Protein AF-A0A7C2ZPX0-F1 (afdb_monomer)

Solvent-accessible surface area (backbone atoms only — not comparable to full-atom values): 6418 Å² total; per-residue (Å²): 130,79,95,67,87,78,60,68,66,60,54,50,52,51,49,52,63,62,54,68,77,57,88,52,81,86,69,80,73,75,82,87,64,98,71,74,83,75,56,72,67,56,55,54,52,47,73,73,53,65,88,68,53,80,94,46,39,89,83,35,56,67,63,47,49,51,51,52,52,51,42,30,51,52,18,44,76,74,76,36,60,85,48,81,86,82,93,67,98,42,72,72,55,65,75,77,112

pLDDT: mean 96.82, std 2.85, range [74.25, 98.56]

Mean predicted aligned error: 3.56 Å

Secondary structure (DSSP, 8-state):
--SSPPPHHHHHHHHHHHHTTSPPTTSS---S-S--PPPHHHHHHHHHSTT--TTSTTT-HHHHHHHHHHHHHHHHHTT-TT------SSHHHHHH-

Radius of gyration: 19.01 Å; Cα contacts (8 Å, |Δi|>4): 40; chains: 1; bounding box: 46×29×44 Å

Structure (mmCIF, N/CA/C/O backbone):
data_AF-A0A7C2ZPX0-F1
#
_entry.id   AF-A0A7C2ZPX0-F1
#
loop_
_atom_site.group_PDB
_atom_site.id
_atom_site.type_symbol
_atom_site.label_atom_id
_atom_site.label_alt_id
_atom_site.label_comp_id
_atom_site.label_asym_id
_atom_site.label_entity_id
_atom_site.label_seq_id
_atom_site.pdbx_PDB_ins_code
_atom_site.Cartn_x
_atom_site.Cartn_y
_atom_site.Cartn_z
_atom_site.occupancy
_atom_site.B_iso_or_equiv
_atom_site.auth_seq_id
_atom_site.auth_comp_id
_atom_site.auth_asym_id
_atom_site.auth_atom_id
_atom_site.pdbx_PDB_model_num
ATOM 1 N N . MET A 1 1 ? -20.259 -18.615 15.077 1.00 74.25 1 MET A N 1
ATOM 2 C CA . MET A 1 1 ? -20.559 -17.370 14.344 1.00 74.25 1 MET A CA 1
ATOM 3 C C . MET A 1 1 ? -21.800 -16.807 15.001 1.00 74.25 1 MET A C 1
ATOM 5 O O . MET A 1 1 ? -22.721 -17.587 15.206 1.00 74.25 1 MET A O 1
ATOM 9 N N . GLU A 1 2 ? -21.787 -15.545 15.418 1.00 88.31 2 GLU A N 1
ATOM 10 C CA . GLU A 1 2 ? -22.981 -14.918 15.996 1.00 88.31 2 GLU A CA 1
ATOM 11 C C . GLU A 1 2 ? -24.075 -14.794 14.929 1.00 88.31 2 GLU A C 1
ATOM 13 O O . GLU A 1 2 ? -23.780 -14.566 13.755 1.00 88.31 2 GLU A O 1
ATOM 18 N N . GLU A 1 3 ? -25.336 -14.943 15.330 1.00 91.50 3 GLU A N 1
ATOM 19 C CA . GLU A 1 3 ? -26.479 -14.856 14.410 1.00 91.50 3 GLU A CA 1
ATOM 20 C C . GLU A 1 3 ? -26.819 -13.408 14.013 1.00 91.50 3 GLU A C 1
ATOM 22 O O . GLU A 1 3 ? -27.522 -13.184 13.027 1.00 91.50 3 GLU A O 1
ATOM 27 N N . LYS A 1 4 ? -26.336 -12.413 14.771 1.00 93.44 4 LYS A N 1
ATOM 28 C CA . LYS A 1 4 ? -26.588 -10.982 14.542 1.00 93.44 4 LYS A CA 1
ATOM 29 C C . LYS A 1 4 ? -25.290 -10.178 14.550 1.00 93.44 4 LYS A C 1
ATOM 31 O O . LYS A 1 4 ? -24.358 -10.495 15.283 1.00 93.44 4 LYS A O 1
ATOM 36 N N . GLY A 1 5 ? -25.263 -9.118 13.742 1.00 94.44 5 GLY A N 1
ATOM 37 C CA . GLY A 1 5 ? -24.176 -8.140 13.732 1.00 94.44 5 GLY A CA 1
ATOM 38 C C . GLY A 1 5 ? -24.143 -7.277 14.997 1.00 94.44 5 GLY A C 1
ATOM 39 O O . GLY A 1 5 ? -25.115 -7.208 15.749 1.00 94.44 5 GLY A O 1
ATOM 40 N N . VAL A 1 6 ? -23.009 -6.613 15.208 1.00 95.50 6 VAL A N 1
ATOM 41 C CA . VAL A 1 6 ? -22.779 -5.664 16.305 1.00 95.50 6 VAL A CA 1
ATOM 42 C C . VAL A 1 6 ? -22.910 -4.233 15.770 1.00 95.50 6 VAL A C 1
ATOM 44 O O . VAL A 1 6 ? -22.612 -3.982 14.604 1.00 95.50 6 VAL A O 1
ATOM 47 N N . GLU A 1 7 ? -23.347 -3.303 16.622 1.00 97.06 7 GLU A N 1
ATOM 48 C CA . GLU A 1 7 ? -23.386 -1.866 16.311 1.00 97.06 7 GLU A CA 1
ATOM 49 C C . GLU A 1 7 ? -21.994 -1.329 15.949 1.00 97.06 7 GLU A C 1
ATOM 51 O O . GLU A 1 7 ? -20.994 -1.699 16.573 1.00 97.06 7 GLU A O 1
ATOM 56 N N . VAL A 1 8 ? -21.933 -0.424 14.969 1.00 97.75 8 VAL A N 1
ATOM 57 C 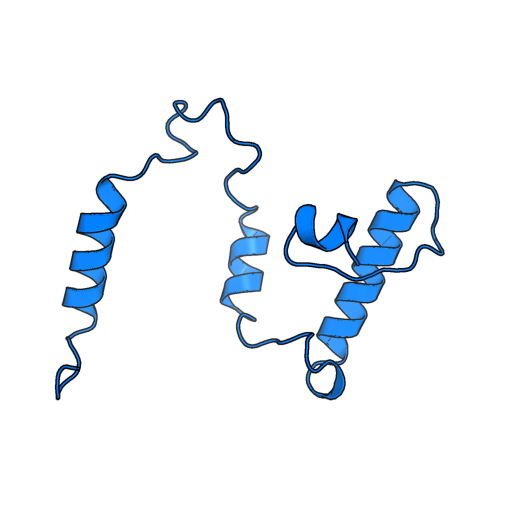CA . VAL A 1 8 ? -20.671 0.124 14.441 1.00 97.75 8 VAL A CA 1
ATOM 58 C C . VAL A 1 8 ? -19.855 0.788 15.546 1.00 97.75 8 VAL A C 1
ATOM 60 O O . VAL A 1 8 ? -18.651 0.570 15.636 1.00 97.75 8 VAL A O 1
ATOM 63 N N . GLU A 1 9 ? -20.503 1.543 16.428 1.00 97.94 9 GLU A N 1
ATOM 64 C CA . GLU A 1 9 ? -19.864 2.252 17.534 1.00 97.94 9 GLU A CA 1
ATOM 65 C C . GLU A 1 9 ? -19.150 1.284 18.476 1.00 97.94 9 GLU A C 1
ATOM 67 O O . GLU A 1 9 ? -18.004 1.522 18.839 1.00 97.94 9 GLU A O 1
ATOM 72 N N . LYS A 1 10 ? -19.776 0.145 18.794 1.00 97.75 10 LYS A N 1
ATOM 73 C CA . LYS A 1 10 ? -19.160 -0.877 19.651 1.00 97.75 10 LYS A CA 1
ATOM 74 C C . LYS A 1 10 ? -17.941 -1.509 18.988 1.00 97.75 10 LYS A C 1
ATOM 76 O O . LYS A 1 10 ? -16.947 -1.762 19.661 1.00 97.75 10 LYS A O 1
ATOM 81 N N . VAL A 1 11 ? -18.001 -1.743 17.674 1.00 97.50 11 VAL A N 1
ATOM 82 C CA . VAL A 1 11 ? -16.851 -2.248 16.908 1.00 97.50 11 VAL A CA 1
ATOM 83 C C . VAL A 1 11 ? -15.708 -1.231 16.930 1.00 97.50 11 VAL A C 1
ATOM 85 O O . VAL A 1 11 ? -14.558 -1.605 17.143 1.00 97.50 11 VAL A O 1
ATOM 88 N N . LEU A 1 12 ? -16.007 0.056 16.744 1.00 98.31 12 LEU A N 1
ATOM 89 C CA . LEU A 1 12 ? -15.000 1.117 16.774 1.00 98.31 12 LEU A CA 1
ATOM 90 C C . LEU A 1 12 ? -14.391 1.299 18.170 1.00 98.31 12 LEU A C 1
ATOM 92 O O . LEU A 1 12 ? -13.173 1.395 18.282 1.00 98.31 12 LEU A O 1
ATOM 96 N N . GLU A 1 13 ? -15.204 1.293 19.228 1.00 98.31 13 GLU A N 1
ATOM 97 C CA . GLU A 1 13 ? -14.739 1.360 20.620 1.00 98.31 13 GLU A CA 1
ATOM 98 C C . GLU A 1 13 ? -13.810 0.193 20.962 1.00 98.31 13 GLU A C 1
ATOM 100 O O . GLU A 1 13 ? -12.757 0.381 21.574 1.00 98.31 13 GLU A O 1
ATOM 105 N N . GLU A 1 14 ? -14.174 -1.014 20.531 1.00 97.81 14 GL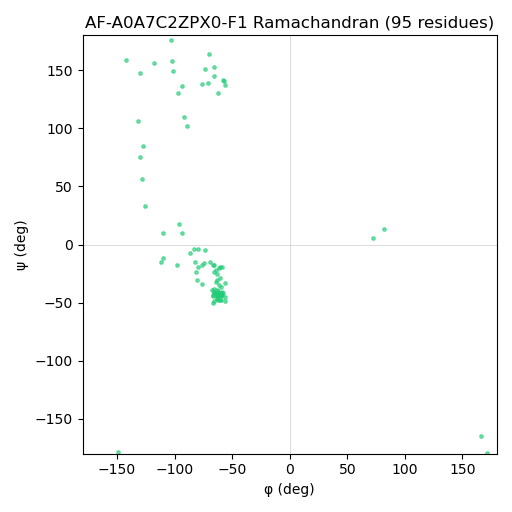U A N 1
ATOM 106 C CA . GLU A 1 14 ? -13.344 -2.195 20.715 1.00 97.81 14 GLU A CA 1
ATOM 107 C C . GLU A 1 14 ? -12.011 -2.078 19.964 1.00 97.81 14 GLU A C 1
ATOM 109 O O . GLU A 1 14 ? -10.959 -2.390 20.530 1.00 97.81 14 GLU A O 1
ATOM 114 N N . LEU A 1 15 ? -12.030 -1.610 18.712 1.00 98.12 15 LEU A N 1
ATOM 115 C CA . LEU A 1 15 ? -10.815 -1.398 17.925 1.00 98.12 15 LEU A CA 1
ATOM 116 C C . LEU A 1 15 ? -9.907 -0.344 18.563 1.00 98.12 15 LEU A C 1
ATOM 118 O O . LEU A 1 15 ? -8.725 -0.615 18.745 1.00 98.12 15 LEU A O 1
ATOM 122 N N . GLU A 1 16 ? -10.435 0.813 18.960 1.00 97.94 16 GLU A N 1
ATOM 123 C CA . GLU A 1 16 ? -9.657 1.859 19.638 1.00 97.94 16 GLU A CA 1
ATOM 124 C C . GLU A 1 16 ? -9.066 1.352 20.959 1.00 97.94 16 GLU A C 1
ATOM 126 O O . GLU A 1 16 ? -7.882 1.554 21.236 1.00 97.94 16 GLU A O 1
ATOM 131 N N . SER A 1 17 ? -9.853 0.619 21.756 1.00 98.25 17 SER A N 1
ATOM 132 C CA . SER A 1 17 ? -9.373 0.022 23.004 1.00 98.25 17 SER A CA 1
ATOM 133 C C . SER A 1 17 ? -8.207 -0.936 22.760 1.00 98.25 17 SER A C 1
ATOM 135 O O . SER A 1 17 ? -7.171 -0.816 23.419 1.00 98.2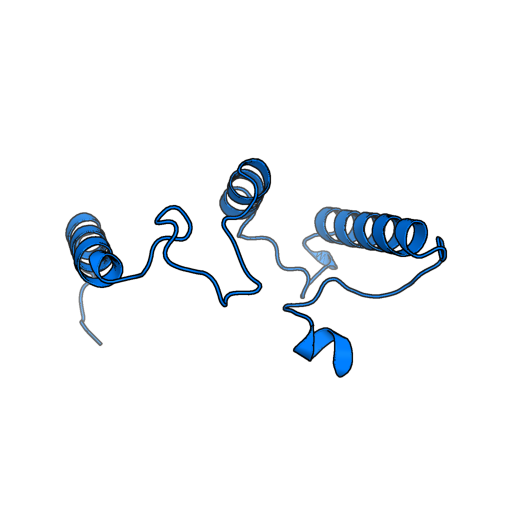5 17 SER A O 1
ATOM 137 N N . ARG A 1 18 ? -8.330 -1.840 21.781 1.00 98.12 18 ARG A N 1
ATOM 138 C CA . ARG A 1 18 ? -7.278 -2.810 21.440 1.00 98.12 18 ARG A CA 1
ATOM 139 C C . ARG A 1 18 ? -6.029 -2.126 20.875 1.00 98.12 18 ARG A C 1
ATOM 141 O O . ARG A 1 18 ? -4.927 -2.410 21.336 1.00 98.12 18 ARG A O 1
ATOM 148 N N . LEU A 1 19 ? -6.199 -1.221 19.912 1.00 97.25 19 LEU A N 1
ATOM 149 C CA . LEU A 1 19 ? -5.100 -0.561 19.197 1.00 97.25 19 LEU A CA 1
ATOM 150 C C . LEU A 1 19 ? -4.388 0.506 20.042 1.00 97.25 19 LEU A C 1
ATOM 152 O O . LEU A 1 19 ? -3.260 0.879 19.729 1.00 97.25 19 LEU A O 1
ATOM 156 N N . SER A 1 20 ? -4.985 0.969 21.148 1.00 96.88 20 SER A N 1
ATOM 157 C CA . SER A 1 20 ? -4.336 1.901 22.086 1.00 96.88 20 SER A CA 1
ATOM 158 C C . SER A 1 20 ? -3.033 1.369 22.702 1.00 96.88 20 SER A C 1
ATOM 160 O O . SER A 1 20 ? -2.217 2.150 23.196 1.00 96.88 20 SER A O 1
ATOM 162 N N . LEU A 1 21 ? -2.828 0.048 22.661 1.00 96.75 21 LEU A N 1
ATOM 163 C CA . LEU A 1 21 ? -1.625 -0.625 23.147 1.00 96.75 21 LEU A CA 1
ATOM 164 C C . LEU A 1 21 ? -0.471 -0.603 22.131 1.00 96.75 21 LEU A C 1
ATOM 166 O O . LEU A 1 21 ? 0.674 -0.868 22.507 1.00 96.75 21 LEU A O 1
ATOM 170 N N . ASP A 1 22 ? -0.748 -0.281 20.865 1.00 96.94 22 ASP A N 1
ATOM 171 C CA . ASP A 1 22 ? 0.250 -0.302 19.802 1.00 96.94 22 ASP A CA 1
ATOM 172 C C . ASP A 1 22 ? 1.231 0.873 19.906 1.00 96.94 22 ASP A C 1
ATOM 174 O O . ASP A 1 22 ? 0.924 1.984 20.354 1.00 96.94 22 ASP A O 1
ATOM 178 N N . MET A 1 23 ? 2.455 0.652 19.421 1.00 96.00 23 MET A N 1
ATOM 179 C CA . MET A 1 23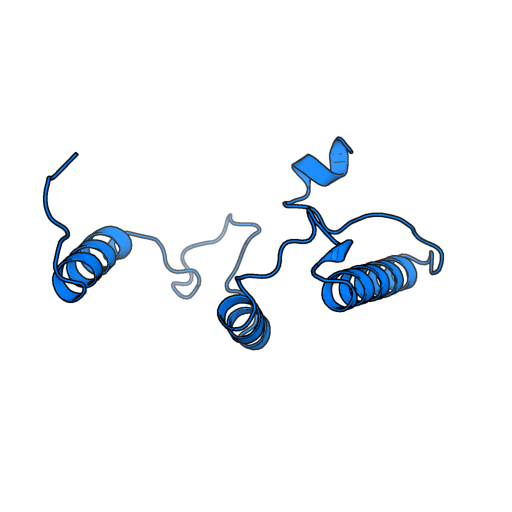 ? 3.415 1.739 19.277 1.00 96.00 23 MET A CA 1
ATOM 180 C C . MET A 1 23 ? 3.006 2.677 18.139 1.00 96.00 23 MET A C 1
ATOM 182 O O . MET A 1 23 ? 2.647 2.262 17.042 1.00 96.00 23 MET A O 1
ATOM 186 N N . ASN A 1 24 ? 3.164 3.978 18.369 1.00 94.62 24 ASN A N 1
ATOM 187 C CA . ASN A 1 24 ? 2.898 4.995 17.360 1.00 94.62 24 ASN A CA 1
ATOM 188 C C . ASN A 1 24 ? 4.197 5.417 16.655 1.00 94.62 24 ASN A C 1
ATOM 190 O O . ASN A 1 24 ? 5.164 5.803 17.316 1.00 94.62 24 ASN A O 1
ATOM 194 N N . TYR A 1 25 ? 4.216 5.440 15.321 1.00 96.50 25 TYR A N 1
ATOM 195 C CA . TYR A 1 25 ? 5.371 5.902 14.534 1.00 96.50 25 TYR A CA 1
ATOM 196 C C . TYR A 1 25 ? 5.775 7.368 14.790 1.00 96.50 25 TYR A C 1
ATOM 198 O O . TYR A 1 25 ? 6.914 7.740 14.529 1.00 96.50 25 TYR A O 1
ATOM 206 N N . ARG A 1 26 ? 4.890 8.205 15.348 1.00 95.56 26 ARG A N 1
ATOM 207 C CA . ARG A 1 26 ? 5.196 9.584 15.784 1.00 95.56 26 ARG A CA 1
ATOM 208 C C . ARG A 1 26 ? 5.753 9.678 17.202 1.00 95.56 26 ARG A C 1
ATOM 210 O O . ARG A 1 26 ? 6.150 10.760 17.612 1.00 95.56 26 ARG A O 1
ATOM 217 N N . SER A 1 27 ? 5.775 8.584 17.962 1.00 95.38 27 SER A N 1
ATOM 218 C CA . SER A 1 27 ? 6.183 8.599 19.376 1.00 95.38 27 SER A CA 1
ATOM 219 C C . SER A 1 27 ? 7.675 8.866 19.599 1.00 95.38 27 SER A C 1
ATOM 221 O O . SER A 1 27 ? 8.081 9.101 20.733 1.00 95.38 27 SER A O 1
ATOM 223 N N . GLY A 1 28 ? 8.501 8.752 18.553 1.00 95.50 28 GLY A N 1
ATOM 224 C CA . GLY A 1 28 ? 9.962 8.774 18.668 1.00 95.50 28 GLY A CA 1
ATOM 225 C C . GLY A 1 28 ? 10.560 7.509 19.298 1.00 95.50 28 GLY A C 1
ATOM 226 O O . GLY A 1 28 ? 11.762 7.466 19.533 1.00 95.50 28 GLY A O 1
ATOM 227 N N . ARG A 1 29 ? 9.748 6.476 19.577 1.00 97.00 29 ARG A N 1
ATOM 228 C CA . ARG A 1 29 ? 10.196 5.229 20.225 1.00 97.00 29 ARG A CA 1
ATOM 229 C C . ARG A 1 29 ? 10.476 4.082 19.251 1.00 97.00 29 ARG A C 1
ATOM 231 O O . ARG A 1 29 ? 11.129 3.117 19.630 1.00 97.00 29 ARG A O 1
ATOM 238 N N . ILE A 1 30 ? 9.979 4.157 18.016 1.00 97.62 30 ILE A N 1
ATOM 239 C CA . ILE A 1 30 ? 10.200 3.122 16.996 1.00 97.62 30 ILE A CA 1
ATOM 240 C C . ILE A 1 30 ? 11.482 3.457 16.227 1.00 97.62 30 ILE A C 1
ATOM 242 O O . ILE A 1 30 ? 11.464 4.327 15.362 1.00 97.62 30 ILE A O 1
ATOM 246 N N . LEU A 1 31 ? 12.584 2.769 16.545 1.00 96.38 31 LEU A N 1
ATOM 247 C CA . LEU A 1 31 ? 13.909 3.029 15.952 1.00 96.38 31 LEU A CA 1
ATOM 248 C C . LEU A 1 31 ? 14.421 1.907 15.030 1.00 96.38 31 LEU A C 1
ATOM 250 O O . LEU A 1 31 ? 15.364 2.124 14.279 1.00 96.38 31 LEU A O 1
ATOM 254 N N . GLY A 1 32 ? 13.815 0.716 15.083 1.00 97.25 32 GLY A N 1
ATOM 255 C CA . GLY A 1 32 ? 14.267 -0.478 14.347 1.00 97.25 32 GLY A CA 1
ATOM 256 C C . GLY A 1 32 ? 13.363 -0.919 13.191 1.00 97.25 32 GLY A C 1
ATOM 257 O O . GLY A 1 32 ? 13.532 -2.018 12.676 1.00 97.25 32 GLY A O 1
ATOM 258 N N . SER A 1 33 ? 12.371 -0.112 12.808 1.00 97.44 33 SER A N 1
ATOM 259 C CA . SER A 1 33 ? 11.433 -0.435 11.723 1.00 97.44 33 SER A CA 1
ATOM 260 C C . SER A 1 33 ? 11.919 0.144 10.394 1.00 97.44 33 SER A C 1
ATOM 262 O O . SER A 1 33 ? 12.277 1.316 10.334 1.00 97.44 33 SER A O 1
ATOM 264 N N . MET A 1 34 ? 11.841 -0.640 9.314 1.00 97.56 34 MET A N 1
ATOM 265 C CA . MET A 1 34 ? 12.035 -0.149 7.937 1.00 97.56 34 MET A CA 1
ATOM 266 C C . MET A 1 34 ? 10.761 0.473 7.332 1.00 97.56 34 MET A C 1
ATOM 268 O O . MET A 1 34 ? 10.795 1.008 6.228 1.00 97.56 34 MET A O 1
ATOM 272 N N . CYS A 1 35 ? 9.636 0.428 8.050 1.00 97.06 35 CYS A N 1
ATOM 273 C CA . CYS A 1 35 ? 8.384 1.092 7.681 1.00 97.06 35 CYS A CA 1
ATOM 274 C C . CYS A 1 35 ? 8.161 2.376 8.491 1.00 97.06 35 CYS A C 1
ATOM 276 O O . CYS A 1 35 ? 8.685 2.524 9.599 1.00 97.06 35 CYS A O 1
ATOM 278 N N . THR A 1 36 ? 7.338 3.278 7.951 1.00 96.31 36 THR A N 1
ATOM 279 C CA . THR A 1 36 ? 6.914 4.527 8.596 1.00 96.31 36 THR A CA 1
ATOM 280 C C . THR A 1 36 ? 5.509 4.933 8.139 1.00 96.31 36 THR A C 1
ATOM 282 O O . THR A 1 36 ? 4.865 4.240 7.352 1.00 96.31 36 THR A O 1
ATOM 285 N N . ILE A 1 37 ? 5.027 6.071 8.633 1.00 95.94 37 ILE A N 1
ATOM 286 C CA . ILE A 1 37 ? 3.715 6.626 8.295 1.00 95.94 37 ILE A CA 1
ATOM 287 C C . ILE A 1 37 ? 3.662 6.939 6.795 1.00 95.94 37 ILE A C 1
ATOM 289 O O . ILE A 1 37 ? 4.543 7.643 6.294 1.00 95.94 37 ILE A O 1
ATOM 293 N N . PRO A 1 38 ? 2.618 6.488 6.076 1.00 96.31 38 PRO A N 1
ATOM 294 C CA . PRO A 1 38 ? 2.490 6.765 4.656 1.00 96.31 38 PRO 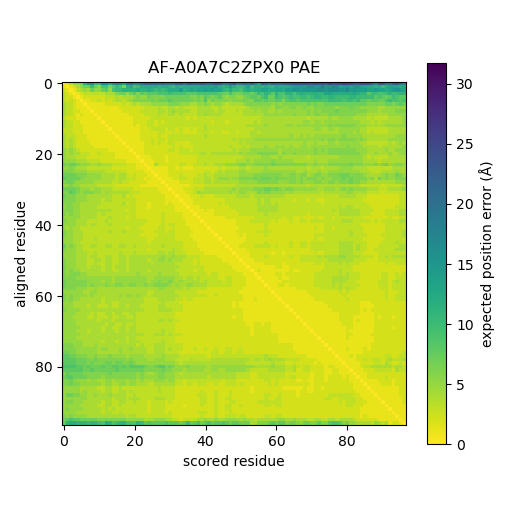A CA 1
ATOM 295 C C . PRO A 1 38 ? 2.281 8.259 4.398 1.00 96.31 38 PRO A C 1
ATOM 297 O O . PRO A 1 38 ? 1.697 8.989 5.207 1.00 96.31 38 PRO A O 1
ATOM 300 N N . HIS A 1 39 ? 2.701 8.708 3.217 1.00 97.44 39 HIS A N 1
ATOM 301 C CA . HIS A 1 39 ? 2.459 10.075 2.773 1.00 97.44 39 HIS A CA 1
ATOM 302 C C . HIS A 1 39 ? 0.945 10.401 2.796 1.00 97.44 39 HIS A C 1
ATOM 304 O O . HIS A 1 39 ? 0.143 9.582 2.333 1.00 97.44 39 HIS A O 1
ATOM 310 N N . PRO A 1 40 ? 0.504 11.587 3.271 1.00 97.44 40 PRO A N 1
ATOM 311 C CA . PRO A 1 40 ? -0.923 11.900 3.418 1.00 97.44 40 PRO A CA 1
ATOM 312 C C . PRO A 1 40 ? -1.745 11.755 2.132 1.00 97.44 40 PRO A C 1
ATOM 314 O O . PRO A 1 40 ? -2.912 11.367 2.185 1.00 97.44 40 PRO A O 1
ATOM 317 N N . LEU A 1 41 ? -1.144 12.043 0.972 1.00 98.19 41 LEU A N 1
ATOM 318 C CA . LEU A 1 41 ? -1.792 11.829 -0.324 1.00 98.19 41 LEU A CA 1
ATOM 319 C C . LEU A 1 41 ? -2.026 10.340 -0.610 1.00 98.19 41 LEU A C 1
ATOM 321 O O . LEU A 1 41 ? -3.109 9.986 -1.062 1.00 98.19 41 LEU A O 1
ATOM 325 N N . ALA A 1 42 ? -1.062 9.471 -0.294 1.00 97.00 42 ALA A N 1
ATOM 326 C CA . ALA A 1 42 ? -1.199 8.032 -0.506 1.00 97.00 42 ALA A CA 1
ATOM 327 C C . ALA A 1 42 ? -2.367 7.469 0.315 1.00 97.00 42 ALA A C 1
ATOM 329 O O . ALA A 1 42 ? -3.196 6.745 -0.226 1.00 97.00 42 ALA A O 1
ATOM 330 N N . ARG A 1 43 ? -2.518 7.907 1.577 1.00 97.06 43 ARG A N 1
ATOM 331 C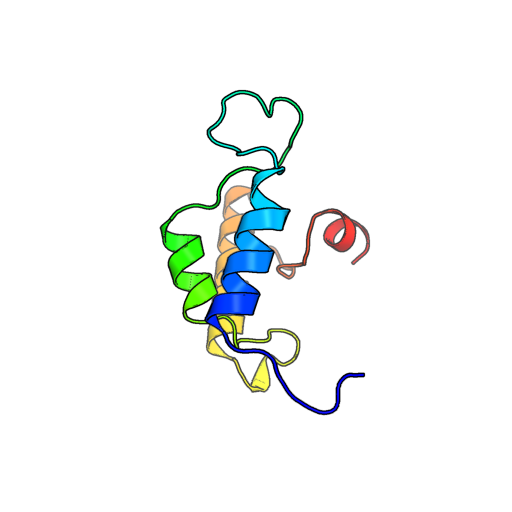 CA . ARG A 1 43 ? -3.677 7.543 2.411 1.00 97.06 43 ARG A CA 1
ATOM 332 C C . ARG A 1 43 ? -5.000 7.927 1.745 1.00 97.06 43 ARG A C 1
ATOM 334 O O . ARG A 1 43 ? -5.919 7.121 1.706 1.00 97.06 43 ARG A O 1
ATOM 341 N N . LYS A 1 44 ? -5.094 9.145 1.195 1.00 98.06 44 LYS A N 1
ATOM 342 C CA . LYS A 1 44 ? -6.305 9.614 0.497 1.00 98.06 44 LYS A CA 1
ATOM 343 C C . LYS A 1 44 ? -6.614 8.780 -0.748 1.00 98.06 44 LYS A C 1
ATOM 345 O O . LYS A 1 44 ? -7.776 8.471 -0.981 1.00 98.06 44 LYS A O 1
ATOM 350 N N . ILE A 1 45 ? -5.596 8.445 -1.540 1.00 97.56 45 ILE A N 1
ATOM 351 C CA . ILE A 1 45 ? -5.757 7.667 -2.775 1.00 97.56 45 ILE A CA 1
ATOM 352 C C . ILE A 1 45 ? -6.212 6.244 -2.446 1.00 97.56 45 ILE A C 1
ATOM 354 O O . ILE A 1 45 ? -7.225 5.807 -2.982 1.00 97.56 45 ILE A O 1
ATOM 358 N N . VAL A 1 46 ? -5.523 5.562 -1.525 1.00 96.50 46 VAL A N 1
ATOM 359 C CA . VAL A 1 46 ? -5.856 4.185 -1.130 1.00 96.50 46 VAL A CA 1
ATOM 360 C C . VAL A 1 46 ? -7.267 4.108 -0.556 1.00 96.50 46 VAL A C 1
ATOM 362 O O . VAL A 1 46 ? -8.047 3.283 -1.005 1.00 96.50 46 VAL A O 1
ATOM 365 N N . SER A 1 47 ? -7.646 5.001 0.365 1.00 96.94 47 SER A N 1
ATOM 366 C CA . SER A 1 47 ? -9.008 4.996 0.919 1.00 96.94 47 SER A CA 1
ATOM 367 C C . SER A 1 47 ? -10.091 5.282 -0.127 1.00 96.94 47 SER A C 1
ATOM 369 O O . SER A 1 47 ? -11.209 4.802 0.023 1.00 96.94 47 SER A O 1
ATOM 371 N N . LYS A 1 48 ? -9.790 6.073 -1.166 1.00 97.81 48 LYS A N 1
ATOM 372 C CA . LYS A 1 48 ? -10.763 6.438 -2.206 1.00 97.81 48 LYS A CA 1
ATOM 373 C C . LYS A 1 48 ? -10.947 5.354 -3.273 1.00 97.81 48 LYS A C 1
ATOM 375 O O . LYS A 1 48 ? -12.023 5.290 -3.855 1.00 97.81 48 LYS A O 1
ATOM 380 N N . TYR A 1 49 ? -9.910 4.568 -3.554 1.00 97.44 49 TYR A N 1
ATOM 381 C CA . TYR A 1 49 ? -9.882 3.596 -4.654 1.00 97.44 49 TYR A CA 1
ATOM 382 C C . TYR A 1 49 ? -9.531 2.185 -4.163 1.00 97.44 49 TYR A C 1
ATOM 384 O O . TYR A 1 49 ? -8.842 1.433 -4.853 1.00 97.44 49 TYR A O 1
ATOM 392 N N . LEU A 1 50 ? -9.954 1.842 -2.944 1.00 96.94 50 LEU A N 1
ATOM 393 C CA . LEU A 1 50 ? -9.624 0.572 -2.293 1.00 96.94 50 LEU A CA 1
ATOM 394 C C . LEU A 1 50 ? -10.210 -0.638 -3.038 1.00 96.94 50 LEU A C 1
ATOM 396 O O . LEU A 1 50 ? -9.717 -1.749 -2.897 1.00 96.94 50 LEU A O 1
ATOM 400 N N . GLU A 1 51 ? -11.253 -0.429 -3.842 1.00 97.00 51 GLU A N 1
ATOM 401 C CA . GLU A 1 51 ? -11.969 -1.473 -4.574 1.00 97.00 51 GLU A CA 1
ATOM 402 C C . GLU A 1 51 ? -11.278 -1.937 -5.868 1.00 97.00 51 GLU A C 1
ATOM 404 O O . GLU A 1 51 ? -11.786 -2.828 -6.550 1.00 97.00 51 GLU A O 1
ATOM 409 N N . LYS A 1 52 ? -10.152 -1.322 -6.254 1.00 96.75 52 LYS A N 1
ATOM 410 C CA . LYS A 1 52 ? -9.408 -1.696 -7.467 1.00 96.75 52 LYS A CA 1
ATOM 411 C C . LYS A 1 52 ? -8.609 -2.979 -7.234 1.00 96.75 52 LYS A C 1
ATOM 413 O O . LYS A 1 52 ? -7.949 -3.119 -6.210 1.00 96.75 52 LYS A O 1
ATOM 418 N N . ASN A 1 53 ? -8.604 -3.879 -8.219 1.00 97.19 53 ASN A N 1
ATOM 419 C CA . ASN A 1 53 ? -7.880 -5.148 -8.145 1.00 97.19 53 ASN A CA 1
ATOM 420 C C . ASN A 1 53 ? -7.051 -5.398 -9.415 1.00 97.19 53 ASN A C 1
ATOM 422 O O . ASN A 1 53 ? -7.597 -5.762 -10.451 1.00 97.19 53 ASN A O 1
ATOM 426 N N . LEU A 1 54 ? -5.724 -5.262 -9.329 1.00 96.69 54 LEU A N 1
ATOM 427 C CA . LEU A 1 54 ? -4.824 -5.538 -10.460 1.00 96.69 54 LEU A CA 1
ATOM 428 C C . LEU A 1 54 ? -4.637 -7.031 -10.771 1.00 96.69 54 LEU A C 1
ATOM 430 O O . LEU A 1 54 ? -4.043 -7.354 -11.794 1.00 96.69 54 LEU A O 1
ATOM 434 N N . GLY A 1 55 ? -5.200 -7.932 -9.961 1.00 96.06 55 GLY A N 1
ATOM 435 C CA . GLY A 1 55 ? -5.348 -9.341 -10.329 1.00 96.06 55 GLY A CA 1
ATOM 436 C C . GLY A 1 55 ? -6.330 -9.570 -11.487 1.00 96.06 55 GLY A C 1
ATOM 437 O O . GLY A 1 55 ? -6.275 -10.619 -12.120 1.00 96.06 55 GLY A O 1
ATOM 438 N N . ASP A 1 56 ? -7.193 -8.593 -11.793 1.00 97.19 56 ASP A N 1
ATOM 439 C CA . ASP A 1 56 ? -8.069 -8.598 -12.970 1.00 97.19 56 ASP A CA 1
ATOM 440 C C . ASP A 1 56 ? -7.955 -7.263 -13.738 1.00 97.19 56 ASP A C 1
ATOM 442 O O . ASP A 1 56 ? -8.823 -6.383 -13.647 1.00 97.19 56 ASP A O 1
ATOM 446 N N . PRO A 1 57 ? -6.857 -7.054 -14.489 1.00 95.50 57 PRO A N 1
ATOM 447 C CA . PRO A 1 57 ? -6.577 -5.771 -15.132 1.00 95.50 57 PRO A CA 1
ATOM 448 C C . PRO A 1 57 ? -7.593 -5.413 -16.227 1.00 95.50 57 PRO A C 1
ATOM 450 O O . PRO A 1 57 ? -7.709 -4.238 -16.582 1.00 95.50 57 PRO A O 1
ATOM 453 N N . GLY A 1 58 ? -8.360 -6.386 -16.736 1.00 97.69 58 GLY A N 1
ATOM 454 C CA . GLY A 1 58 ? -9.416 -6.150 -17.723 1.00 97.69 58 GLY A CA 1
ATOM 455 C C . GLY A 1 58 ? -10.550 -5.279 -17.180 1.00 97.69 58 GLY A C 1
ATOM 456 O O . GLY A 1 58 ? -11.109 -4.466 -17.916 1.00 97.69 58 GLY A O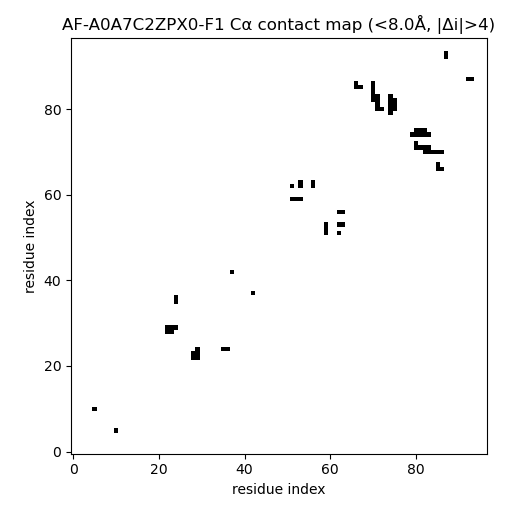 1
ATOM 457 N N . LEU A 1 59 ? -10.842 -5.385 -15.880 1.00 98.06 59 LEU A N 1
ATOM 458 C CA . LEU A 1 59 ? -11.837 -4.553 -15.199 1.00 98.06 59 LEU A CA 1
ATOM 459 C C . LEU A 1 59 ? -11.289 -3.174 -14.803 1.00 98.06 59 LEU A C 1
ATOM 461 O O . LEU A 1 59 ? -12.054 -2.219 -14.649 1.00 98.06 59 LEU A O 1
ATOM 465 N N . PHE A 1 60 ? -9.966 -3.047 -14.657 1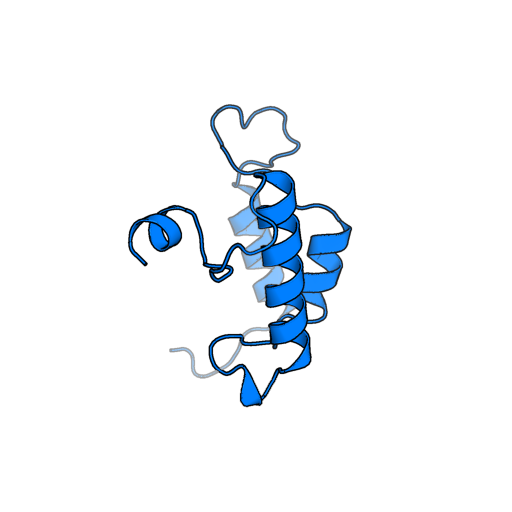.00 98.06 60 PHE A N 1
ATOM 466 C CA . PHE A 1 60 ? -9.302 -1.837 -14.161 1.00 98.06 60 PHE A CA 1
ATOM 467 C C . PHE A 1 60 ? -8.174 -1.353 -15.088 1.00 98.06 60 PHE A C 1
ATOM 469 O O . PHE A 1 60 ? -7.043 -1.147 -14.634 1.00 98.06 60 PHE A O 1
ATOM 476 N N . PRO A 1 61 ? -8.461 -1.090 -16.378 1.00 98.06 61 PRO A N 1
ATOM 477 C CA . PRO A 1 61 ? -7.427 -0.818 -17.375 1.00 98.06 61 PRO A CA 1
ATOM 478 C C . PRO A 1 61 ? -6.599 0.427 -17.046 1.00 98.06 61 PRO A C 1
ATOM 480 O O . PRO A 1 61 ? -5.399 0.447 -17.287 1.00 98.06 61 PRO A O 1
ATOM 483 N N . GLN A 1 62 ? -7.205 1.456 -16.447 1.00 98.12 62 GLN A N 1
ATOM 484 C CA . GLN A 1 62 ? -6.480 2.679 -16.085 1.00 98.12 62 GLN A CA 1
ATOM 485 C C . GLN A 1 62 ? -5.603 2.500 -14.844 1.00 98.12 62 GLN A C 1
ATOM 487 O O . GLN A 1 62 ? -4.510 3.051 -14.785 1.00 98.12 62 GLN A O 1
ATOM 492 N N . THR A 1 63 ? -6.028 1.687 -13.872 1.00 98.06 63 THR A N 1
ATOM 493 C CA . THR A 1 63 ? -5.164 1.312 -12.742 1.00 98.06 63 THR A CA 1
ATOM 494 C C . THR A 1 63 ? -3.955 0.524 -13.244 1.00 98.06 63 THR A C 1
ATOM 496 O O . THR A 1 63 ? -2.841 0.763 -12.788 1.00 98.06 63 THR A O 1
ATOM 499 N N . PHE A 1 64 ? -4.154 -0.358 -14.228 1.00 98.25 64 PHE A N 1
ATOM 500 C CA . PHE A 1 64 ? -3.065 -1.099 -14.860 1.00 98.25 64 PHE A CA 1
ATOM 501 C C . PHE A 1 64 ? -2.098 -0.178 -15.623 1.00 98.25 64 PHE A C 1
ATOM 503 O O . PHE A 1 64 ? -0.886 -0.325 -15.491 1.00 98.25 64 PHE A O 1
ATOM 510 N N . GLN A 1 65 ? -2.601 0.825 -16.354 1.00 98.38 65 GLN A N 1
ATOM 511 C CA . GLN A 1 65 ? -1.733 1.820 -17.002 1.00 98.38 65 GLN A CA 1
ATOM 512 C C . GLN A 1 65 ? -0.914 2.629 -15.990 1.00 98.38 65 GLN A C 1
ATOM 514 O O . GLN A 1 65 ? 0.286 2.805 -16.185 1.00 98.38 65 GLN A O 1
ATOM 519 N N . ILE A 1 66 ? -1.517 3.040 -14.870 1.00 98.12 66 ILE A N 1
ATOM 520 C CA . ILE A 1 66 ? -0.788 3.716 -13.786 1.00 98.12 66 ILE A CA 1
ATOM 521 C C . ILE A 1 66 ? 0.347 2.826 -13.257 1.00 98.12 66 ILE A C 1
ATOM 523 O O . ILE A 1 66 ? 1.450 3.314 -13.027 1.00 98.12 66 ILE A O 1
ATOM 527 N N . GLU A 1 67 ? 0.125 1.517 -13.103 1.00 98.00 67 GLU A N 1
ATOM 528 C CA . GLU A 1 67 ? 1.193 0.589 -12.714 1.00 98.00 67 GLU A CA 1
ATOM 529 C C . GLU A 1 67 ? 2.349 0.590 -13.732 1.00 98.00 67 GLU A C 1
ATOM 531 O O . GLU A 1 67 ? 3.516 0.677 -13.344 1.00 98.00 67 GLU A O 1
ATOM 536 N N . ARG A 1 68 ? 2.047 0.570 -15.040 1.00 98.00 68 ARG A N 1
ATOM 537 C CA . ARG A 1 68 ? 3.069 0.659 -16.102 1.00 98.00 68 ARG A CA 1
ATOM 538 C C . ARG A 1 68 ? 3.875 1.950 -16.021 1.00 98.00 68 ARG A C 1
ATOM 540 O O . ARG A 1 68 ? 5.100 1.917 -16.140 1.00 98.00 68 ARG A O 1
ATOM 547 N N . GLU A 1 69 ? 3.205 3.073 -15.788 1.00 98.12 69 GLU A N 1
ATOM 548 C CA . GLU A 1 69 ? 3.857 4.370 -15.609 1.00 98.12 69 GLU A CA 1
ATOM 549 C C . GLU A 1 69 ? 4.790 4.365 -14.394 1.00 98.12 69 GLU A C 1
ATOM 551 O O . GLU A 1 69 ? 5.931 4.819 -14.496 1.00 98.12 69 GLU A O 1
ATOM 556 N N . VAL A 1 70 ? 4.356 3.794 -13.263 1.00 98.12 70 VAL A N 1
ATOM 557 C CA . VAL A 1 70 ? 5.187 3.668 -12.054 1.00 98.12 70 VAL A CA 1
ATOM 558 C C . VAL A 1 70 ? 6.442 2.850 -12.323 1.00 98.12 70 VAL A C 1
ATOM 560 O O . VAL A 1 70 ? 7.532 3.252 -11.916 1.00 98.12 70 VAL A O 1
ATOM 563 N N . ILE A 1 71 ? 6.332 1.748 -13.056 1.00 98.31 71 ILE A N 1
ATOM 564 C CA . ILE A 1 71 ? 7.493 0.917 -13.385 1.00 98.31 71 ILE A CA 1
ATOM 565 C C . ILE A 1 71 ? 8.454 1.639 -14.312 1.00 98.31 71 ILE A C 1
ATOM 567 O O . ILE A 1 71 ? 9.659 1.584 -14.087 1.00 98.31 71 ILE A O 1
ATOM 571 N N . LYS A 1 72 ? 7.947 2.390 -15.290 1.00 98.25 72 LYS A N 1
ATOM 572 C CA . LYS A 1 72 ? 8.793 3.232 -16.138 1.00 98.25 72 LYS A CA 1
ATOM 573 C C . LYS A 1 72 ? 9.514 4.315 -15.331 1.00 98.25 72 LYS A C 1
ATOM 575 O O . LYS A 1 72 ? 10.692 4.581 -15.578 1.00 98.25 72 LYS A O 1
ATOM 580 N N . MET A 1 73 ? 8.838 4.925 -14.353 1.00 98.56 73 MET A N 1
ATOM 581 C CA . MET A 1 73 ? 9.444 5.904 -13.444 1.00 98.56 73 MET A CA 1
ATOM 582 C C . MET A 1 73 ? 10.554 5.273 -12.593 1.00 98.56 73 MET A C 1
ATOM 584 O O . MET A 1 73 ? 11.650 5.827 -12.521 1.00 98.56 73 MET A O 1
ATOM 588 N N . LEU A 1 74 ? 10.306 4.101 -12.000 1.00 98.44 74 LEU A N 1
ATOM 589 C CA . LEU A 1 74 ? 11.306 3.354 -11.228 1.00 98.44 74 LEU A CA 1
ATOM 590 C C . LEU A 1 74 ? 12.480 2.908 -12.107 1.00 98.44 74 LEU A C 1
ATOM 592 O O . LEU A 1 74 ? 13.633 3.116 -11.744 1.00 98.44 74 LEU A O 1
ATOM 596 N N . GLY A 1 75 ? 12.202 2.361 -13.288 1.00 98.38 75 GLY A N 1
ATOM 597 C CA . GLY A 1 75 ? 13.215 1.980 -14.264 1.00 98.38 75 GLY A CA 1
ATOM 598 C C . GLY A 1 75 ? 14.111 3.155 -14.636 1.00 98.38 75 GLY A C 1
ATOM 599 O O . GLY A 1 75 ? 15.330 3.060 -14.540 1.00 98.38 75 GLY A O 1
ATOM 600 N N . SER A 1 76 ? 13.512 4.302 -14.962 1.00 98.38 76 SER A N 1
ATOM 601 C CA . SER A 1 76 ? 14.245 5.538 -15.264 1.00 98.38 76 SER A CA 1
ATOM 602 C C . SER A 1 76 ? 15.115 5.995 -14.089 1.00 98.38 76 SER A C 1
ATOM 604 O O . SER A 1 76 ? 16.269 6.363 -14.300 1.00 98.38 76 SER A O 1
ATOM 606 N N . LEU A 1 77 ? 14.601 5.919 -12.856 1.00 98.50 77 LEU A N 1
ATOM 607 C CA . LEU A 1 77 ? 15.356 6.241 -11.641 1.00 98.50 77 LEU A CA 1
ATOM 608 C C . LEU A 1 77 ? 16.599 5.348 -11.474 1.00 98.50 77 LEU A C 1
ATOM 610 O O . LEU A 1 77 ? 17.641 5.834 -11.042 1.00 98.50 77 LEU A O 1
ATOM 614 N N . PHE A 1 78 ? 16.507 4.069 -11.848 1.00 98.06 78 PHE A N 1
ATOM 615 C CA . PHE A 1 78 ? 17.612 3.104 -11.787 1.00 98.06 78 PHE A CA 1
ATOM 616 C C . PHE A 1 78 ? 18.414 2.977 -13.097 1.00 98.06 78 PHE A C 1
ATOM 618 O O . PHE A 1 78 ? 19.254 2.088 -13.218 1.00 98.06 78 PHE A O 1
ATOM 625 N N . GLY A 1 79 ? 18.196 3.864 -14.076 1.00 98.25 79 GLY A N 1
ATOM 626 C CA . GLY A 1 79 ? 18.968 3.904 -15.324 1.00 98.25 79 GLY A CA 1
ATOM 627 C C . GLY A 1 79 ? 18.528 2.916 -16.412 1.00 98.25 79 GLY A C 1
ATOM 628 O O . GLY A 1 79 ? 19.248 2.738 -17.391 1.00 98.25 79 GLY A O 1
ATOM 629 N N . ASN A 1 80 ? 17.350 2.302 -16.284 1.00 97.88 80 ASN A N 1
ATOM 630 C CA . ASN A 1 80 ? 16.728 1.453 -17.302 1.00 97.88 80 ASN A CA 1
ATOM 631 C C . ASN A 1 80 ? 15.279 1.901 -17.608 1.00 97.88 80 ASN A C 1
ATOM 633 O O . ASN A 1 80 ? 14.333 1.345 -17.047 1.00 97.88 80 ASN A O 1
ATOM 637 N N . PRO A 1 81 ? 15.065 2.889 -18.498 1.00 94.50 81 PRO A N 1
ATOM 638 C CA . PRO A 1 81 ? 13.724 3.365 -18.868 1.00 94.50 81 PRO A CA 1
ATOM 639 C C . PRO A 1 81 ? 12.819 2.308 -19.519 1.00 94.50 81 PRO A C 1
ATOM 641 O O . PRO A 1 81 ? 11.600 2.463 -19.498 1.00 94.50 81 PRO A O 1
ATOM 644 N N . GLU A 1 82 ? 13.409 1.237 -20.056 1.00 96.56 82 GLU A N 1
ATOM 645 C CA . GLU A 1 82 ? 12.712 0.103 -20.676 1.00 96.56 82 GLU A CA 1
ATOM 646 C C . GLU A 1 82 ? 12.526 -1.067 -19.691 1.00 96.56 82 GLU A C 1
ATOM 648 O O . GLU A 1 82 ? 12.288 -2.208 -20.091 1.00 96.56 82 GLU A O 1
ATOM 653 N N . ALA A 1 83 ? 12.660 -0.809 -18.384 1.00 97.25 83 ALA A N 1
ATOM 654 C CA . ALA A 1 83 ? 12.411 -1.810 -17.357 1.00 97.25 83 ALA A CA 1
ATOM 655 C C . ALA A 1 83 ? 10.982 -2.368 -17.457 1.00 97.25 83 ALA A C 1
ATOM 657 O O . ALA A 1 83 ? 10.008 -1.644 -17.667 1.00 97.25 83 ALA A O 1
ATOM 658 N N . SER A 1 84 ? 10.867 -3.676 -17.239 1.00 96.44 84 SER A N 1
ATOM 659 C CA . SER A 1 84 ? 9.597 -4.382 -17.099 1.00 96.44 84 SER A CA 1
ATOM 660 C C . SER A 1 84 ? 9.504 -4.997 -15.703 1.00 96.44 84 SER A C 1
ATOM 662 O O . SER A 1 84 ? 10.515 -5.210 -15.037 1.00 96.44 84 SER A O 1
ATOM 664 N N . GLY A 1 85 ? 8.282 -5.233 -15.238 1.00 96.12 85 GLY A N 1
ATOM 665 C CA . GLY A 1 85 ? 8.003 -5.764 -13.904 1.00 96.12 85 GLY A CA 1
ATOM 666 C C . GLY A 1 85 ? 6.533 -5.599 -13.543 1.00 96.12 85 GLY A C 1
ATOM 667 O O . GLY A 1 85 ? 5.728 -5.273 -14.420 1.00 96.12 85 GLY A O 1
ATOM 668 N N . ILE A 1 86 ? 6.205 -5.741 -12.260 1.00 96.62 86 ILE A N 1
ATOM 669 C CA . ILE A 1 86 ? 4.888 -5.496 -11.644 1.00 96.62 86 ILE A CA 1
ATOM 670 C C . ILE A 1 86 ? 5.073 -4.871 -10.250 1.00 96.62 86 ILE A C 1
ATOM 672 O O . ILE A 1 86 ? 6.152 -4.977 -9.664 1.00 96.62 86 ILE A O 1
ATOM 676 N N . ILE A 1 87 ? 4.047 -4.198 -9.722 1.00 97.81 87 ILE A N 1
ATOM 677 C CA . ILE A 1 87 ? 4.046 -3.680 -8.348 1.00 97.81 87 ILE A CA 1
ATOM 678 C C . ILE A 1 87 ? 3.424 -4.737 -7.437 1.00 97.81 87 ILE A C 1
ATOM 680 O O . ILE A 1 87 ? 2.224 -4.991 -7.478 1.00 97.81 87 ILE A O 1
ATOM 684 N N . VAL A 1 88 ? 4.266 -5.349 -6.611 1.00 97.62 88 VAL A N 1
ATOM 685 C CA . VAL A 1 88 ? 3.919 -6.497 -5.760 1.00 97.62 88 VAL A CA 1
ATOM 686 C C . VAL A 1 88 ? 3.710 -6.103 -4.295 1.00 97.62 88 VAL A C 1
ATOM 688 O O . VAL A 1 88 ? 3.923 -4.952 -3.909 1.00 97.62 88 VAL A O 1
ATOM 691 N N . SER A 1 89 ? 3.317 -7.065 -3.454 1.00 97.06 89 SER A N 1
ATOM 692 C CA . SER A 1 89 ? 3.018 -6.831 -2.032 1.00 97.06 89 SER A CA 1
ATOM 693 C C . SER A 1 89 ? 4.232 -6.410 -1.193 1.00 97.06 89 SER A C 1
ATOM 695 O O .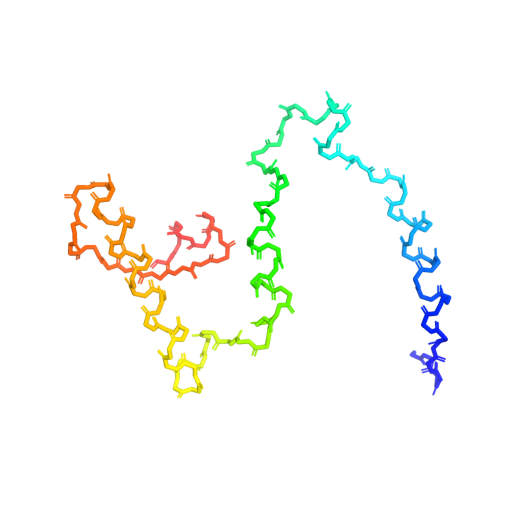 SER A 1 89 ? 4.078 -5.760 -0.157 1.00 97.06 89 SER A O 1
ATOM 697 N N . GLY A 1 90 ? 5.449 -6.746 -1.629 1.00 97.81 90 GLY A N 1
ATOM 698 C CA . GLY A 1 90 ? 6.685 -6.343 -0.967 1.00 97.81 90 GLY A CA 1
ATOM 699 C C . GLY A 1 90 ? 7.929 -7.028 -1.528 1.00 97.81 90 GLY A C 1
ATOM 700 O O . GLY A 1 90 ? 7.861 -7.852 -2.437 1.00 97.81 90 GLY A O 1
ATOM 701 N N . GLY A 1 91 ? 9.090 -6.709 -0.948 1.00 98.12 91 GLY A N 1
ATOM 702 C CA . GLY A 1 91 ? 10.387 -7.185 -1.448 1.00 98.12 91 GLY A CA 1
ATOM 703 C C . GLY A 1 91 ? 10.573 -8.705 -1.408 1.00 98.12 91 GLY A C 1
ATOM 704 O O . GLY A 1 91 ? 11.325 -9.247 -2.205 1.00 98.12 91 GLY A O 1
ATOM 705 N N . THR A 1 92 ? 9.874 -9.414 -0.515 1.00 98.44 92 THR A N 1
ATOM 706 C CA . THR A 1 92 ? 9.928 -10.886 -0.490 1.00 98.44 92 THR A CA 1
ATOM 707 C C . THR A 1 92 ? 9.297 -11.489 -1.743 1.00 98.44 92 THR A C 1
ATOM 709 O O . THR A 1 92 ? 9.907 -12.362 -2.347 1.00 98.44 92 THR A O 1
ATOM 712 N N . GLU A 1 93 ? 8.131 -10.992 -2.169 1.00 98.50 93 GLU A N 1
ATOM 713 C CA . GLU A 1 93 ? 7.482 -11.415 -3.419 1.00 98.50 93 GLU A CA 1
ATOM 714 C C . GLU A 1 93 ? 8.312 -10.999 -4.642 1.00 98.50 93 GLU A C 1
ATOM 716 O O . GLU A 1 93 ? 8.522 -11.797 -5.551 1.00 98.50 93 GLU A O 1
ATOM 721 N N . ALA A 1 94 ? 8.877 -9.787 -4.619 1.00 98.12 94 ALA A N 1
ATOM 722 C CA . ALA A 1 94 ? 9.731 -9.293 -5.699 1.00 98.12 94 ALA A CA 1
ATOM 723 C C . ALA A 1 94 ? 10.992 -10.147 -5.922 1.00 98.12 94 ALA A C 1
ATOM 725 O O . ALA A 1 94 ? 11.503 -10.197 -7.031 1.00 98.12 94 ALA A O 1
ATOM 726 N N . ASN A 1 95 ? 11.509 -10.811 -4.883 1.00 98.19 95 ASN A N 1
ATOM 727 C CA . ASN A 1 95 ? 12.697 -11.660 -5.000 1.00 98.19 95 ASN A CA 1
ATOM 728 C C . ASN A 1 95 ? 12.408 -13.049 -5.596 1.00 98.19 95 ASN A C 1
ATOM 730 O O . ASN A 1 95 ? 13.351 -13.725 -6.003 1.00 98.19 95 ASN A O 1
ATOM 734 N N . ILE A 1 96 ? 11.153 -13.512 -5.574 1.00 97.50 96 ILE A N 1
ATOM 735 C CA . ILE A 1 96 ? 10.776 -14.884 -5.970 1.00 97.50 96 ILE A CA 1
ATOM 736 C C . ILE A 1 96 ? 9.981 -14.956 -7.278 1.00 97.50 96 ILE A C 1
ATOM 738 O O . ILE A 1 96 ? 9.757 -16.059 -7.775 1.00 97.50 96 ILE A O 1
ATOM 742 N N . THR A 1 97 ? 9.519 -13.813 -7.785 1.00 89.44 97 THR A N 1
ATOM 743 C CA . THR A 1 97 ? 8.753 -13.688 -9.034 1.00 89.44 97 THR A CA 1
ATOM 744 C C . THR A 1 97 ? 9.654 -13.220 -10.164 1.00 89.44 97 THR A C 1
ATOM 746 O O . THR A 1 97 ? 9.460 -13.727 -11.291 1.00 89.44 97 THR A O 1
#

Foldseek 3Di:
DDPDDDDPVVVVVVVCVVCVPDDALVPVPDDPDPDGDDDPVVVVVCVVPVVDDPVCCVVVVVVVVVQVVVQLVVCVVVPHNPDDDGDDPDDVVVVVD

Sequence (97 aa):
MEEKGVEVEKVLEELESRLSLDMNYRSGRILGSMCTIPHPLARKIVSKYLEKNLGDPGLFPQTFQIEREVIKMLGSLFGNPEASGIIVSGGTEANIT